Protein AF-A0A934JNU0-F1 (afdb_monomer)

Foldseek 3Di:
DDDDPPPPPPPDDPDDPDDDDDDDDDDDPVLVVVLVVVPPCSVVVVVVVVVVVVVVVD

InterPro domains:
  IPR025528 BrnA antitoxin of type II toxin-antitoxin system [PF14384] (9-54)

Organism: NCBI:txid2795388

Sequence (58 aa):
MLPAIVAAQTRGRPKSDNPKVSTTIRLSPDVLDYFKNEGKGWQSRIDKALKEYVDSHQ

pLDDT: mean 85.14, std 14.2, range [51.56, 97.31]

Solvent-accessible surface area (backbone atoms only — not comparable to full-atom values): 4031 Å² total; per-residue (Å²): 143,78,83,80,80,74,75,76,78,71,89,64,82,78,81,65,94,78,66,88,77,92,72,93,78,90,73,60,67,69,61,52,52,56,38,52,71,70,42,89,60,27,71,61,50,53,52,48,53,54,47,53,52,50,71,73,74,105

Secondary structure (DSSP, 8-state):
-----------SPPPPSSPPP-------HHHHHHHHHT-TTHHHHHHHHHHHHHHH--

Mean predicted aligned error: 10.14 Å

Radius of gyration: 20.28 Å; Cα contacts (8 Å, |Δi|>4): 7; chains: 1; bounding box: 63×22×32 Å

Structure (mmCIF, N/CA/C/O backbone):
data_AF-A0A934JNU0-F1
#
_entry.id   AF-A0A934JNU0-F1
#
loop_
_atom_site.group_PDB
_atom_site.id
_atom_site.type_symbol
_atom_site.label_atom_id
_atom_site.label_alt_id
_atom_site.label_comp_id
_atom_site.label_asym_id
_atom_site.label_entity_id
_atom_site.label_seq_id
_atom_site.pdbx_PDB_ins_code
_atom_site.Cartn_x
_atom_site.Cartn_y
_atom_site.Cartn_z
_atom_site.occupancy
_atom_site.B_iso_or_equiv
_atom_site.auth_seq_id
_atom_site.auth_comp_id
_atom_site.auth_asym_id
_atom_site.auth_atom_id
_atom_site.pdbx_PDB_model_num
ATOM 1 N N . MET A 1 1 ? 50.550 -15.491 -20.532 1.00 56.75 1 MET A N 1
ATOM 2 C CA . MET A 1 1 ? 50.016 -14.480 -19.598 1.00 56.75 1 MET A CA 1
ATOM 3 C C . MET A 1 1 ? 48.881 -13.736 -20.281 1.00 56.75 1 MET A C 1
ATOM 5 O O . MET A 1 1 ? 49.138 -13.036 -21.247 1.00 56.75 1 MET A O 1
ATOM 9 N N . LEU A 1 2 ? 47.655 -13.905 -19.794 1.00 56.00 2 LEU A N 1
ATOM 10 C CA . LEU A 1 2 ? 46.518 -13.008 -20.015 1.00 56.00 2 LEU A CA 1
ATOM 11 C C . LEU A 1 2 ? 45.878 -12.855 -18.628 1.00 56.00 2 LEU A C 1
ATOM 13 O O . LEU A 1 2 ? 45.612 -13.886 -18.004 1.00 56.00 2 LEU A O 1
ATOM 17 N N . PRO A 1 3 ? 45.715 -11.639 -18.080 1.00 51.56 3 PRO A N 1
ATOM 18 C CA . PRO A 1 3 ? 45.119 -11.497 -16.766 1.00 51.56 3 PRO A CA 1
ATOM 19 C C . PRO A 1 3 ? 43.628 -11.812 -16.883 1.00 51.56 3 PRO A C 1
ATOM 21 O O . PRO A 1 3 ? 42.940 -11.311 -17.773 1.00 51.56 3 PRO A O 1
ATOM 24 N N . ALA A 1 4 ? 43.132 -12.661 -15.986 1.00 59.25 4 ALA A N 1
ATOM 25 C CA . ALA A 1 4 ? 41.705 -12.825 -15.792 1.00 59.25 4 ALA A CA 1
ATOM 26 C C . ALA A 1 4 ? 41.128 -11.457 -15.409 1.00 59.25 4 ALA A C 1
ATOM 28 O O . ALA A 1 4 ? 41.526 -10.869 -14.401 1.00 59.25 4 ALA A O 1
ATOM 29 N N . ILE A 1 5 ? 40.213 -10.936 -16.225 1.00 58.12 5 ILE A N 1
ATOM 30 C CA . ILE A 1 5 ? 39.400 -9.783 -15.851 1.00 58.12 5 ILE A CA 1
ATOM 31 C C . ILE A 1 5 ? 38.525 -10.272 -14.700 1.00 58.12 5 ILE A C 1
ATOM 33 O O . ILE A 1 5 ? 37.551 -10.995 -14.902 1.00 58.12 5 ILE A O 1
ATOM 37 N N . VAL A 1 6 ? 38.928 -9.941 -13.475 1.00 56.69 6 VAL A N 1
ATOM 38 C CA . VAL A 1 6 ? 38.111 -10.138 -12.282 1.00 56.69 6 VAL A CA 1
ATOM 39 C C . VAL A 1 6 ? 36.855 -9.305 -12.495 1.00 56.69 6 VAL A C 1
ATOM 41 O O . VAL A 1 6 ? 36.898 -8.077 -12.421 1.00 56.69 6 VAL A O 1
ATOM 44 N N . ALA A 1 7 ? 35.740 -9.965 -12.813 1.00 61.56 7 ALA A N 1
ATOM 45 C CA . ALA A 1 7 ? 34.433 -9.337 -12.777 1.00 61.56 7 ALA A CA 1
ATOM 46 C C . ALA A 1 7 ? 34.247 -8.805 -11.356 1.00 61.56 7 ALA A C 1
ATOM 48 O O . ALA A 1 7 ? 34.158 -9.577 -10.399 1.00 61.56 7 ALA A O 1
ATOM 49 N N . ALA A 1 8 ? 34.279 -7.482 -11.207 1.00 61.03 8 ALA A N 1
ATOM 50 C CA . ALA A 1 8 ? 34.041 -6.836 -9.934 1.00 61.03 8 ALA A CA 1
ATOM 51 C C . ALA A 1 8 ? 32.676 -7.310 -9.431 1.00 61.03 8 ALA A C 1
ATOM 53 O O . ALA A 1 8 ? 31.648 -6.982 -10.021 1.00 61.03 8 ALA A O 1
ATOM 54 N N . GLN A 1 9 ? 32.661 -8.115 -8.365 1.00 61.56 9 GLN A N 1
ATOM 55 C CA . GLN A 1 9 ? 31.434 -8.423 -7.646 1.00 61.56 9 GLN A CA 1
ATOM 56 C C . GLN A 1 9 ? 30.872 -7.088 -7.158 1.00 61.56 9 GLN A C 1
ATOM 58 O O . GLN A 1 9 ? 31.342 -6.530 -6.164 1.00 61.56 9 GLN A O 1
ATOM 63 N N . THR A 1 10 ? 29.895 -6.545 -7.884 1.00 61.75 10 THR A N 1
ATOM 64 C CA . TH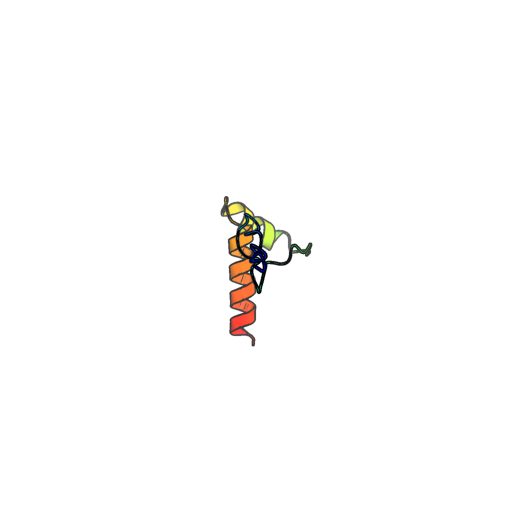R A 1 10 ? 29.096 -5.407 -7.441 1.00 61.75 10 THR A CA 1
ATOM 65 C C . THR A 1 10 ? 28.530 -5.769 -6.078 1.00 61.75 10 THR A C 1
ATOM 67 O O . THR A 1 10 ? 27.681 -6.650 -5.957 1.00 61.75 10 THR A O 1
ATOM 70 N N . ARG A 1 11 ? 29.061 -5.135 -5.031 1.00 63.50 11 ARG A N 1
ATOM 71 C CA . ARG A 1 11 ? 28.596 -5.312 -3.658 1.00 63.50 11 ARG A CA 1
ATOM 72 C C . ARG A 1 11 ? 27.173 -4.758 -3.578 1.00 63.50 11 ARG A C 1
ATOM 74 O O . ARG A 1 11 ? 26.984 -3.548 -3.537 1.00 63.50 11 ARG A O 1
ATOM 81 N N . GLY A 1 12 ? 26.179 -5.642 -3.597 1.00 74.19 12 GLY A N 1
ATOM 82 C CA . GLY A 1 12 ? 24.763 -5.296 -3.494 1.00 74.19 12 GLY A CA 1
ATOM 83 C C . GLY A 1 12 ? 23.870 -6.532 -3.569 1.00 74.19 12 GLY A C 1
ATOM 84 O O . GLY A 1 12 ? 24.279 -7.570 -4.086 1.00 74.19 12 GLY A O 1
ATOM 85 N N . ARG A 1 13 ? 22.643 -6.435 -3.037 1.00 75.25 13 ARG A N 1
ATOM 86 C CA . ARG A 1 13 ? 21.621 -7.471 -3.248 1.00 75.25 13 ARG A CA 1
ATOM 87 C C . ARG A 1 13 ? 21.374 -7.593 -4.762 1.00 75.25 13 ARG A C 1
ATOM 89 O O . ARG A 1 13 ? 21.220 -6.550 -5.401 1.00 75.25 13 ARG A O 1
ATOM 96 N N . PRO A 1 14 ? 21.325 -8.812 -5.331 1.00 79.38 14 PRO A N 1
ATOM 97 C CA . PRO A 1 14 ? 20.964 -8.995 -6.733 1.00 79.38 14 PRO A CA 1
ATOM 98 C C . PRO A 1 14 ? 19.650 -8.272 -7.038 1.00 79.38 14 PRO A C 1
ATOM 100 O O . PRO A 1 14 ? 18.726 -8.260 -6.219 1.00 79.38 14 PRO A O 1
ATOM 103 N N . LYS A 1 15 ? 19.593 -7.619 -8.200 1.00 75.56 15 LYS A N 1
ATOM 104 C CA . LYS A 1 15 ? 18.398 -6.905 -8.648 1.00 75.56 15 LYS A CA 1
ATOM 105 C C . LYS A 1 15 ? 17.257 -7.922 -8.751 1.00 75.56 15 LYS A C 1
ATOM 107 O O . LYS A 1 15 ? 17.437 -8.968 -9.355 1.00 75.56 15 LYS A O 1
ATOM 112 N N . SER A 1 16 ? 16.124 -7.638 -8.108 1.00 81.62 16 SER A N 1
ATOM 113 C CA . SER A 1 16 ? 14.939 -8.497 -8.217 1.00 81.62 16 SER A CA 1
ATOM 114 C C . SER A 1 16 ? 14.414 -8.436 -9.648 1.00 81.62 16 SER A C 1
ATOM 116 O O . SER A 1 16 ? 14.266 -7.330 -10.172 1.00 81.62 16 SER A O 1
ATOM 118 N N . ASP A 1 17 ? 14.097 -9.585 -10.244 1.00 80.75 17 ASP A N 1
ATOM 119 C CA . ASP A 1 17 ? 13.530 -9.662 -11.599 1.00 80.75 17 ASP A CA 1
ATOM 120 C C . ASP A 1 17 ? 12.136 -9.024 -11.678 1.00 80.75 17 ASP A C 1
ATOM 122 O O . ASP A 1 17 ? 11.762 -8.461 -12.702 1.00 80.75 17 ASP A O 1
ATOM 126 N N . ASN A 1 18 ? 11.386 -9.044 -10.570 1.00 83.50 18 ASN A N 1
ATOM 127 C CA . ASN A 1 18 ? 10.080 -8.398 -10.455 1.00 83.50 18 ASN A CA 1
ATOM 128 C C . ASN A 1 18 ? 10.012 -7.528 -9.183 1.00 83.50 18 ASN A C 1
ATOM 130 O O . ASN A 1 18 ? 9.596 -8.002 -8.120 1.00 83.50 18 ASN A O 1
ATOM 134 N N . PRO A 1 19 ? 10.521 -6.285 -9.218 1.00 85.69 19 PRO A N 1
ATOM 135 C CA . PRO A 1 19 ? 10.446 -5.374 -8.084 1.00 85.69 19 PRO A CA 1
ATOM 136 C C . PRO A 1 19 ? 9.039 -4.778 -7.944 1.00 85.69 19 PRO A C 1
ATOM 138 O O . PRO A 1 19 ? 8.355 -4.526 -8.932 1.00 85.69 19 PRO A O 1
ATOM 141 N N . LYS A 1 20 ? 8.625 -4.468 -6.708 1.00 87.62 20 LYS A N 1
ATOM 142 C CA . LYS A 1 20 ? 7.408 -3.676 -6.481 1.00 87.62 20 LYS A CA 1
ATOM 143 C C . LYS A 1 20 ? 7.570 -2.297 -7.123 1.00 87.62 20 LYS A C 1
ATOM 145 O O . LYS A 1 20 ? 8.572 -1.621 -6.884 1.00 87.62 20 LYS A O 1
ATOM 150 N N . VAL A 1 21 ? 6.581 -1.872 -7.903 1.00 89.31 21 VAL A N 1
ATOM 151 C CA . VAL A 1 21 ? 6.589 -0.558 -8.552 1.00 89.31 21 VAL A CA 1
ATOM 152 C C . VAL A 1 21 ? 5.962 0.466 -7.610 1.00 89.31 21 VAL A C 1
ATOM 154 O O . VAL A 1 21 ? 4.783 0.372 -7.274 1.00 89.31 21 VAL A O 1
ATOM 157 N N . SER A 1 22 ? 6.744 1.459 -7.183 1.00 89.31 22 SER A N 1
ATOM 158 C CA . SER A 1 22 ? 6.227 2.581 -6.396 1.00 89.31 22 SER A CA 1
ATOM 159 C C . SER A 1 22 ? 5.317 3.437 -7.270 1.00 89.31 22 SER A C 1
ATOM 161 O O . SER A 1 22 ? 5.799 4.182 -8.120 1.00 89.31 22 SER A O 1
ATOM 163 N N . THR A 1 23 ? 4.009 3.335 -7.049 1.00 88.88 23 THR A N 1
ATOM 164 C CA . THR A 1 23 ? 2.996 4.079 -7.804 1.00 88.88 23 THR A CA 1
ATOM 165 C C . THR A 1 23 ? 2.089 4.840 -6.850 1.00 88.88 23 THR A C 1
ATOM 167 O O . THR A 1 23 ? 1.731 4.339 -5.784 1.00 88.88 23 THR A O 1
ATOM 170 N N . THR A 1 24 ? 1.688 6.046 -7.246 1.00 91.62 24 THR A N 1
ATOM 171 C CA . THR A 1 24 ? 0.677 6.826 -6.531 1.00 91.62 24 THR A CA 1
ATOM 172 C C . THR A 1 24 ? -0.694 6.507 -7.1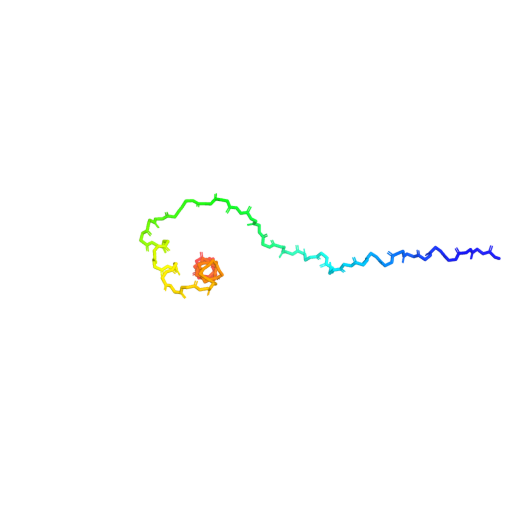11 1.00 91.62 24 THR A C 1
ATOM 174 O O . THR A 1 24 ? -0.982 6.867 -8.250 1.00 91.62 24 THR A O 1
ATOM 177 N N . ILE A 1 25 ? -1.549 5.857 -6.325 1.00 91.56 25 ILE A N 1
ATOM 178 C CA . ILE A 1 25 ? -2.957 5.619 -6.664 1.00 91.56 25 ILE A CA 1
ATOM 179 C C . ILE A 1 25 ? -3.862 6.317 -5.650 1.00 91.56 25 ILE A C 1
ATOM 181 O O . ILE A 1 25 ? -3.479 6.519 -4.496 1.00 91.56 25 ILE A O 1
ATOM 185 N N . ARG A 1 26 ? -5.067 6.697 -6.080 1.00 94.19 26 ARG A N 1
ATOM 186 C CA . ARG A 1 26 ? -6.104 7.211 -5.180 1.00 94.19 26 ARG A CA 1
ATOM 187 C C . ARG A 1 26 ? -6.999 6.059 -4.748 1.00 94.19 26 ARG A C 1
ATOM 189 O O . ARG A 1 26 ? -7.457 5.290 -5.584 1.00 94.19 26 ARG A O 1
ATOM 196 N N . LEU A 1 27 ? -7.235 5.971 -3.449 1.00 93.50 27 LEU A N 1
ATOM 197 C CA . LEU A 1 27 ? -8.096 4.978 -2.821 1.00 93.50 27 LEU A CA 1
ATOM 198 C C . LEU A 1 27 ? -9.214 5.707 -2.083 1.00 93.50 27 LEU A C 1
ATOM 200 O O . LEU A 1 27 ? -9.022 6.845 -1.646 1.00 93.50 27 LEU A O 1
ATOM 204 N N . SER A 1 28 ? -10.365 5.053 -1.940 1.00 96.56 28 SER A N 1
ATOM 205 C CA . SER A 1 28 ? -11.461 5.574 -1.124 1.00 96.56 28 SER A CA 1
ATOM 206 C C . SER A 1 28 ? -10.995 5.808 0.322 1.00 96.56 28 SER A C 1
ATOM 208 O O . SER A 1 28 ? -10.183 5.022 0.825 1.00 96.56 28 SER A O 1
ATOM 210 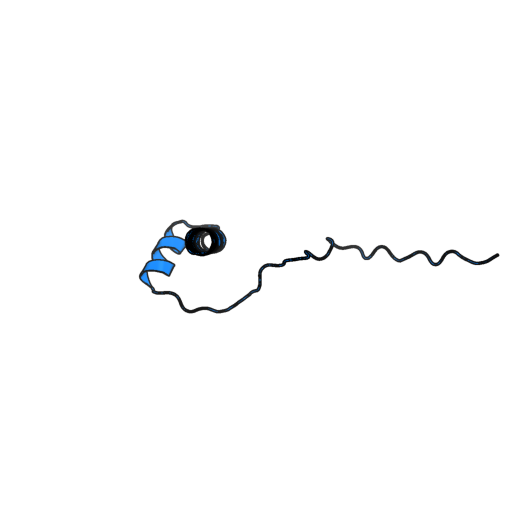N N . PRO A 1 29 ? -11.494 6.857 1.001 1.00 96.50 29 PRO A N 1
ATOM 211 C CA . PRO A 1 29 ? -11.083 7.189 2.366 1.00 96.50 29 PRO A CA 1
ATOM 212 C C . PRO A 1 29 ? -11.311 6.021 3.334 1.00 96.50 29 PRO A C 1
ATOM 214 O O . PRO A 1 29 ? -10.380 5.636 4.033 1.00 96.50 29 PRO A O 1
ATOM 217 N N . ASP A 1 30 ? -12.469 5.362 3.259 1.00 97.31 30 ASP A N 1
ATOM 218 C CA . ASP A 1 30 ? -12.816 4.232 4.133 1.00 97.31 30 ASP A CA 1
ATOM 219 C C . ASP A 1 30 ? -11.830 3.059 4.004 1.00 97.31 30 ASP A C 1
ATOM 221 O O . ASP A 1 30 ? -11.472 2.413 4.989 1.00 97.31 30 ASP A O 1
ATOM 225 N N . VAL A 1 31 ? -11.337 2.807 2.785 1.00 95.50 31 VAL A N 1
ATOM 226 C CA . VAL A 1 31 ? -10.341 1.760 2.514 1.00 95.50 31 VAL A CA 1
ATOM 227 C C . VAL A 1 31 ? -9.004 2.135 3.146 1.00 95.50 31 VAL A C 1
ATOM 229 O O . VAL A 1 31 ? -8.372 1.308 3.803 1.00 95.50 31 VAL A O 1
ATOM 232 N N . LEU A 1 32 ? -8.562 3.384 2.973 1.00 94.88 32 LEU A N 1
ATOM 233 C CA . LEU A 1 32 ? -7.321 3.855 3.589 1.00 94.88 32 LEU A CA 1
ATOM 234 C C . LEU A 1 32 ? -7.388 3.802 5.112 1.00 94.88 32 LEU A C 1
ATOM 236 O O . LEU A 1 32 ? -6.419 3.364 5.733 1.00 94.88 32 LEU A O 1
ATOM 240 N N . ASP A 1 33 ? -8.499 4.236 5.696 1.00 96.69 33 ASP A N 1
ATOM 241 C CA . ASP A 1 33 ? -8.676 4.279 7.144 1.00 96.69 33 ASP A CA 1
ATOM 242 C C . ASP A 1 33 ? -8.710 2.869 7.735 1.00 96.69 33 ASP A C 1
ATOM 244 O O . ASP A 1 33 ? -8.012 2.607 8.717 1.00 96.69 33 ASP A O 1
ATOM 248 N N . TYR A 1 34 ? -9.410 1.931 7.087 1.00 97.00 34 TYR A N 1
ATOM 249 C CA . TYR A 1 34 ? -9.412 0.519 7.475 1.00 97.00 34 TYR A CA 1
ATOM 250 C C . TYR A 1 34 ? -7.989 -0.048 7.583 1.00 97.00 34 TYR A C 1
ATOM 252 O O . TYR A 1 34 ? -7.590 -0.515 8.651 1.00 97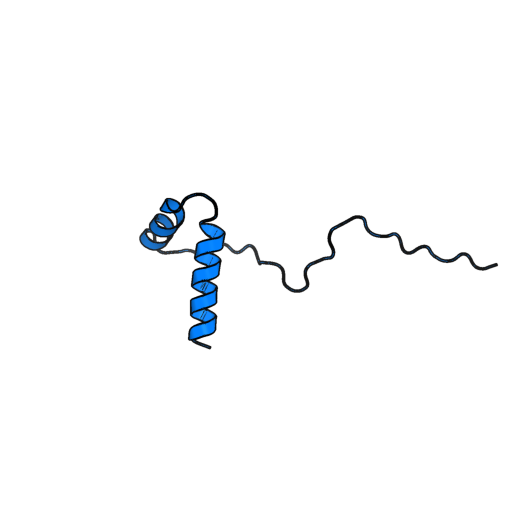.00 34 TYR A O 1
ATOM 260 N N . PHE A 1 35 ? -7.190 0.053 6.514 1.00 95.94 35 PHE A N 1
ATOM 261 C CA . PHE A 1 35 ? -5.840 -0.516 6.514 1.00 95.94 35 PHE A CA 1
ATOM 262 C C . PHE A 1 35 ? -4.900 0.237 7.462 1.00 95.94 35 PHE A C 1
ATOM 264 O O . PHE A 1 35 ? -4.137 -0.395 8.195 1.00 95.94 35 PHE A O 1
ATOM 271 N N . LYS A 1 36 ? -4.948 1.575 7.502 1.00 94.69 36 LYS A N 1
ATOM 272 C CA . LYS A 1 36 ? -4.105 2.370 8.415 1.00 94.69 36 LYS A CA 1
ATOM 273 C C . LYS A 1 36 ? -4.353 2.025 9.883 1.00 94.69 36 LYS A C 1
ATOM 275 O O . LYS A 1 36 ? -3.389 1.987 10.651 1.00 94.69 36 LYS A O 1
ATOM 280 N N . ASN A 1 37 ? -5.599 1.736 10.260 1.00 96.19 37 ASN A N 1
ATOM 281 C CA . ASN A 1 37 ? -5.960 1.349 11.624 1.00 96.19 37 ASN A CA 1
ATOM 282 C C . ASN A 1 37 ? -5.360 -0.002 12.048 1.00 96.19 37 ASN A C 1
ATOM 284 O O . ASN A 1 37 ? -5.140 -0.222 13.237 1.00 96.19 37 ASN A O 1
ATOM 288 N N . GLU A 1 38 ? -4.994 -0.880 11.109 1.00 92.69 38 GLU A N 1
ATOM 289 C CA . GLU A 1 38 ? -4.266 -2.120 11.421 1.00 92.69 38 GLU A CA 1
ATOM 290 C C . GLU A 1 38 ? -2.783 -1.879 11.791 1.00 92.69 38 GLU A C 1
ATOM 292 O O . GLU A 1 38 ? -2.042 -2.817 12.121 1.00 92.69 38 GLU A O 1
ATOM 297 N N . GLY A 1 39 ? -2.309 -0.634 11.702 1.00 93.88 39 GLY A N 1
ATOM 298 C CA . GLY A 1 39 ? -0.993 -0.206 12.162 1.00 93.88 39 GLY A CA 1
ATOM 299 C C . GLY A 1 39 ? 0.157 -0.529 11.203 1.00 93.88 39 GLY A C 1
ATOM 300 O O . GLY A 1 39 ? 0.070 -0.377 9.981 1.00 93.88 39 GLY A O 1
ATOM 301 N N . LYS A 1 40 ? 1.308 -0.920 11.766 1.00 94.50 40 LYS A N 1
ATOM 302 C CA . LYS A 1 40 ? 2.545 -1.136 10.999 1.00 94.50 40 LYS A CA 1
ATOM 303 C C . LYS A 1 40 ? 2.335 -2.203 9.920 1.00 94.50 40 LYS A C 1
ATOM 305 O O . LYS A 1 40 ? 1.908 -3.315 10.209 1.00 94.50 40 LYS A O 1
ATOM 310 N N . GLY A 1 41 ? 2.722 -1.876 8.686 1.00 94.00 41 GLY A N 1
ATOM 311 C CA . GLY A 1 41 ? 2.630 -2.794 7.548 1.00 94.00 41 GLY A CA 1
ATOM 312 C C . GLY A 1 41 ? 1.313 -2.730 6.774 1.00 94.00 41 GLY A C 1
ATOM 313 O O . GLY A 1 41 ? 1.121 -3.553 5.882 1.00 94.00 41 GLY A O 1
ATOM 314 N N . TRP A 1 42 ? 0.443 -1.751 7.045 1.00 96.31 42 TRP A N 1
ATOM 315 C CA . TRP A 1 42 ? -0.817 -1.566 6.317 1.00 96.31 42 TRP A CA 1
ATOM 316 C C . TRP A 1 42 ? -0.656 -1.505 4.788 1.00 96.31 42 TRP A C 1
ATOM 318 O O . TRP A 1 42 ? -1.459 -2.084 4.066 1.00 96.31 42 TRP A O 1
ATOM 328 N N . GLN A 1 43 ? 0.428 -0.900 4.284 1.00 94.19 43 GLN A N 1
ATOM 329 C CA . GLN A 1 43 ? 0.742 -0.872 2.848 1.00 94.19 43 GLN A CA 1
ATOM 330 C C . GLN A 1 43 ? 0.984 -2.272 2.263 1.00 94.19 43 GLN A C 1
ATOM 332 O O . GLN A 1 43 ? 0.578 -2.560 1.143 1.00 94.19 43 GLN A O 1
ATOM 337 N N . SER A 1 44 ? 1.624 -3.168 3.017 1.00 94.69 44 SER A N 1
ATOM 338 C CA . SER A 1 44 ? 1.816 -4.557 2.586 1.00 94.69 44 SER A CA 1
ATOM 339 C C . SER A 1 44 ? 0.514 -5.355 2.640 1.00 94.69 44 SER A C 1
ATOM 341 O O . SER A 1 44 ? 0.341 -6.287 1.861 1.00 94.69 44 SER A O 1
ATOM 343 N N . ARG A 1 45 ? -0.396 -5.010 3.558 1.00 95.38 45 ARG A N 1
ATOM 344 C CA . ARG A 1 45 ? -1.700 -5.674 3.680 1.00 95.38 45 ARG A CA 1
ATOM 345 C C . ARG A 1 45 ? -2.646 -5.277 2.554 1.00 95.38 45 ARG A C 1
ATOM 347 O O . ARG A 1 45 ? -3.240 -6.162 1.949 1.00 95.38 45 ARG A O 1
ATOM 354 N N . ILE A 1 46 ? -2.711 -3.990 2.209 1.00 95.38 46 ILE A N 1
ATOM 355 C CA . ILE A 1 46 ? -3.500 -3.546 1.054 1.00 95.38 46 ILE A CA 1
ATOM 356 C C . ILE A 1 46 ? -2.946 -4.112 -0.262 1.00 95.38 46 ILE A C 1
ATOM 358 O O . ILE A 1 46 ? -3.720 -4.564 -1.096 1.00 95.38 46 ILE A O 1
ATOM 362 N N . ASP A 1 47 ? -1.620 -4.186 -0.418 1.00 94.94 47 ASP A N 1
ATOM 363 C CA . ASP A 1 47 ? -0.974 -4.851 -1.562 1.00 94.94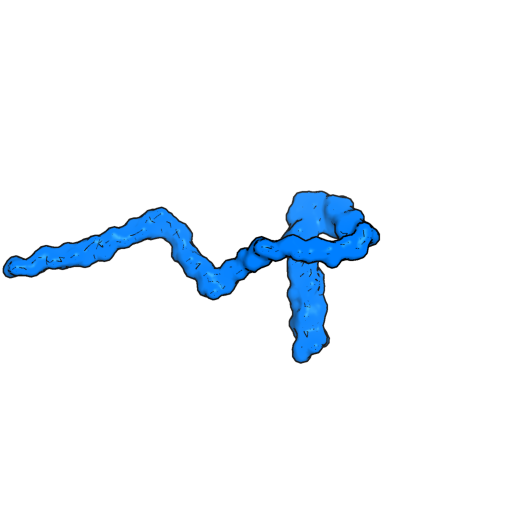 47 ASP A CA 1
ATOM 364 C C . ASP A 1 47 ? -1.377 -6.333 -1.669 1.00 94.94 47 ASP A C 1
ATOM 366 O O . ASP A 1 47 ? -1.728 -6.805 -2.748 1.00 94.94 47 ASP A O 1
ATOM 370 N N . LYS A 1 48 ? -1.416 -7.058 -0.542 1.00 95.62 48 LYS A N 1
ATOM 371 C CA . LYS A 1 48 ? -1.885 -8.453 -0.495 1.00 95.62 48 LYS A CA 1
ATOM 372 C C . LYS A 1 48 ? -3.356 -8.580 -0.896 1.00 95.62 48 LYS A C 1
ATOM 374 O O . LYS A 1 48 ? -3.673 -9.447 -1.701 1.00 95.62 48 LYS A O 1
ATOM 379 N N . ALA A 1 49 ? -4.225 -7.710 -0.382 1.00 95.12 49 ALA A N 1
ATOM 380 C CA . ALA A 1 49 ? -5.650 -7.720 -0.714 1.00 95.12 49 ALA A CA 1
ATOM 381 C C . ALA A 1 49 ? -5.896 -7.447 -2.208 1.00 95.12 49 ALA A C 1
ATOM 383 O O . ALA A 1 49 ? -6.687 -8.139 -2.846 1.00 95.12 49 ALA A O 1
ATOM 384 N N . LEU A 1 50 ? -5.176 -6.481 -2.790 1.00 94.19 50 LEU A N 1
ATOM 385 C CA . LEU A 1 50 ? -5.241 -6.200 -4.227 1.00 94.19 50 LEU A CA 1
ATOM 386 C C . LEU A 1 50 ? -4.734 -7.382 -5.058 1.00 94.19 50 LEU A C 1
ATOM 388 O O . LEU A 1 50 ? -5.328 -7.706 -6.083 1.00 94.19 50 LEU A O 1
ATOM 392 N N . LYS A 1 51 ? -3.669 -8.053 -4.609 1.00 94.88 51 LYS A N 1
ATOM 393 C CA . LYS A 1 51 ? -3.148 -9.244 -5.282 1.00 94.88 51 LYS A CA 1
ATOM 394 C C . LYS A 1 51 ? -4.144 -10.407 -5.259 1.00 94.88 51 LYS A C 1
ATOM 396 O O . LYS A 1 51 ? -4.388 -11.000 -6.299 1.00 94.88 51 LYS A O 1
ATOM 401 N N .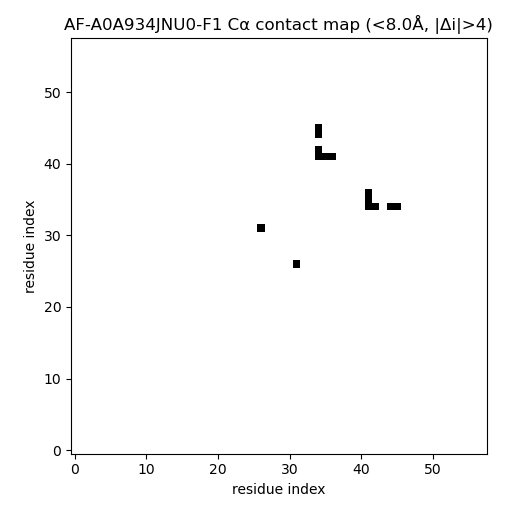 GLU A 1 52 ? -4.753 -10.690 -4.110 1.00 96.25 52 GLU A N 1
ATOM 402 C CA . GLU A 1 52 ? -5.777 -11.739 -3.979 1.00 96.25 52 GLU A CA 1
ATOM 403 C C . GLU A 1 52 ? -7.007 -11.453 -4.855 1.00 96.25 52 GLU A C 1
ATOM 405 O O . GLU A 1 52 ? -7.584 -12.369 -5.446 1.00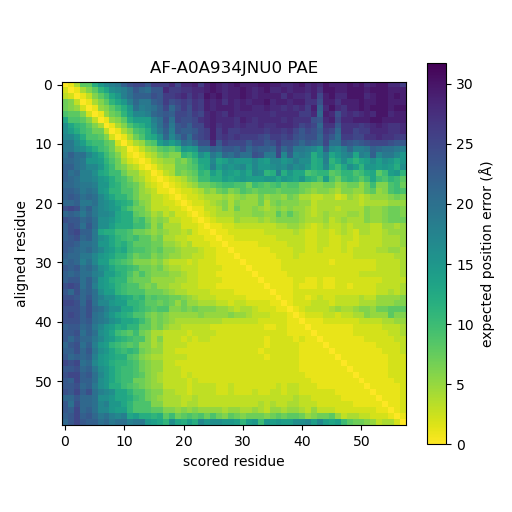 96.25 52 GLU A O 1
ATOM 410 N N . TYR A 1 53 ? -7.392 -10.181 -4.992 1.00 96.00 53 TYR A N 1
ATOM 411 C CA . TYR A 1 53 ? -8.447 -9.780 -5.919 1.00 96.00 53 TYR A CA 1
ATOM 412 C C . TYR A 1 53 ? -8.079 -10.088 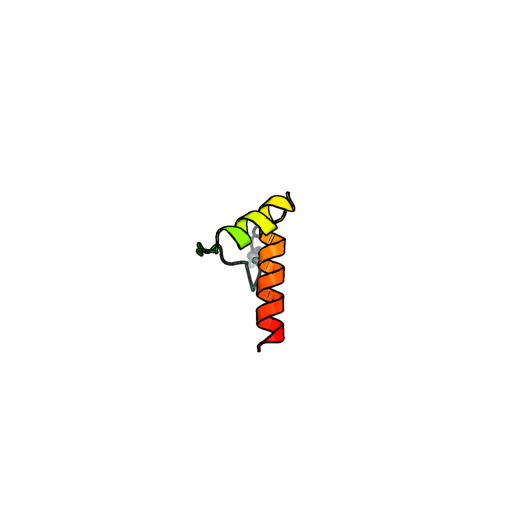-7.379 1.00 96.00 53 TYR A C 1
ATOM 414 O O . TYR A 1 53 ? -8.887 -10.677 -8.090 1.00 96.00 53 TYR A O 1
ATOM 422 N N . VAL A 1 54 ? -6.858 -9.750 -7.812 1.00 95.88 54 VAL A N 1
ATOM 423 C CA . VAL A 1 54 ? -6.378 -10.067 -9.170 1.00 95.88 54 VAL A CA 1
ATOM 424 C C . VAL A 1 54 ? -6.332 -11.579 -9.395 1.00 95.88 54 VAL A C 1
ATOM 426 O O . VAL A 1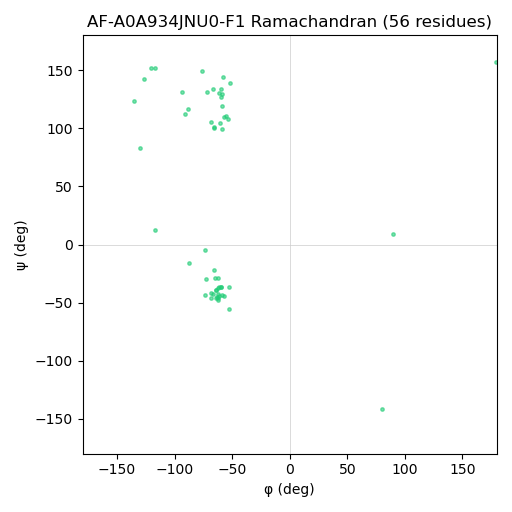 54 ? -6.887 -12.048 -10.380 1.00 95.88 54 VAL A O 1
ATOM 429 N N . ASP A 1 55 ? -5.756 -12.343 -8.463 1.00 95.44 55 ASP A N 1
ATOM 430 C CA . ASP A 1 55 ? -5.622 -13.804 -8.574 1.00 95.44 55 ASP A CA 1
ATOM 431 C C . ASP A 1 55 ? -6.989 -14.521 -8.646 1.00 95.44 55 ASP A C 1
ATOM 433 O O . ASP A 1 55 ? -7.095 -15.587 -9.246 1.00 95.44 55 ASP A O 1
ATOM 437 N N . SER A 1 56 ? -8.040 -13.950 -8.043 1.00 95.62 56 SER A N 1
ATOM 438 C CA . SER A 1 56 ? -9.402 -14.518 -8.048 1.00 95.62 56 SER A CA 1
ATOM 439 C C . SER A 1 56 ? -10.267 -14.112 -9.245 1.00 95.62 56 SER A C 1
ATOM 441 O O . SER A 1 56 ? -11.298 -14.742 -9.474 1.00 95.62 56 SER A O 1
ATOM 443 N N . HIS A 1 57 ? -9.880 -13.075 -9.990 1.00 91.69 57 HIS A N 1
ATOM 444 C CA . HIS A 1 57 ? -10.649 -12.528 -11.119 1.00 91.69 57 HIS A CA 1
ATOM 445 C C . HIS A 1 57 ? -9.912 -12.651 -12.458 1.00 91.69 57 HIS A C 1
ATOM 447 O O . HIS A 1 57 ? -10.311 -12.021 -13.441 1.00 91.69 57 HIS A O 1
ATOM 453 N N . GLN A 1 58 ? -8.836 -13.437 -12.483 1.00 70.56 58 GLN A N 1
ATOM 454 C CA . GLN A 1 58 ? -8.059 -13.747 -13.676 1.00 70.56 58 GLN A CA 1
ATOM 455 C C . GLN A 1 58 ? -8.488 -15.073 -14.306 1.00 70.56 58 GLN A C 1
ATOM 457 O O . GLN A 1 58 ? -8.905 -15.985 -13.559 1.00 70.56 58 GLN A O 1
#